Protein AF-A0A0C2CGN8-F1 (afdb_monomer_lite)

Structure (mmCIF, N/CA/C/O backbone):
data_AF-A0A0C2CGN8-F1
#
_entry.id   AF-A0A0C2CGN8-F1
#
loop_
_atom_site.group_PDB
_atom_site.id
_atom_site.type_symbol
_atom_site.label_atom_id
_atom_site.label_alt_id
_atom_site.label_comp_id
_atom_site.label_asym_id
_atom_site.label_entity_id
_atom_site.label_seq_id
_atom_site.pdbx_PDB_ins_code
_atom_site.Cartn_x
_atom_site.Cartn_y
_atom_site.Cartn_z
_atom_site.occupancy
_atom_site.B_iso_or_equiv
_atom_site.auth_seq_id
_atom_site.auth_comp_id
_atom_site.auth_asym_id
_atom_site.auth_atom_id
_atom_site.pdbx_PDB_model_num
ATOM 1 N N . ASN A 1 1 ? 2.116 -9.273 -21.232 1.00 53.91 1 ASN A N 1
ATOM 2 C CA . ASN A 1 1 ? 1.173 -9.248 -20.092 1.00 53.91 1 ASN A CA 1
ATOM 3 C C . ASN A 1 1 ? 0.919 -7.821 -19.636 1.00 53.91 1 ASN A C 1
ATOM 5 O O . ASN A 1 1 ? 1.868 -7.133 -19.293 1.00 53.91 1 ASN A O 1
ATOM 9 N N . MET A 1 2 ? -0.340 -7.376 -19.630 1.00 75.19 2 MET A N 1
ATOM 10 C CA . MET A 1 2 ? -0.744 -6.013 -19.242 1.00 75.19 2 MET A CA 1
ATOM 11 C C . MET A 1 2 ? -0.993 -5.900 -17.722 1.00 75.19 2 MET A C 1
ATOM 13 O O . MET A 1 2 ? -2.030 -5.415 -17.286 1.00 75.19 2 MET A O 1
ATOM 17 N N . ILE A 1 3 ? -0.060 -6.387 -16.896 1.00 84.25 3 ILE A N 1
ATOM 18 C CA . ILE A 1 3 ? -0.255 -6.517 -15.434 1.00 84.25 3 ILE A CA 1
ATOM 19 C C . ILE A 1 3 ? -0.356 -5.149 -14.740 1.00 84.25 3 ILE A C 1
ATOM 21 O O . ILE A 1 3 ? -1.048 -5.031 -13.734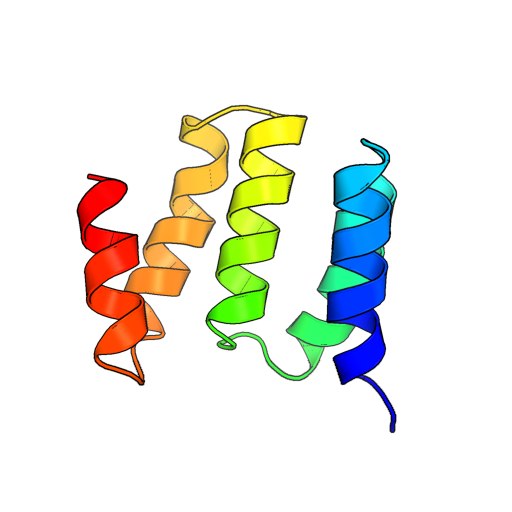 1.00 84.25 3 ILE A O 1
ATOM 25 N N . ALA A 1 4 ? 0.245 -4.097 -15.308 1.00 85.19 4 ALA A N 1
ATOM 26 C CA . ALA A 1 4 ? 0.135 -2.727 -14.800 1.00 85.19 4 ALA A CA 1
ATOM 27 C C . ALA A 1 4 ? -1.310 -2.185 -14.786 1.00 85.19 4 ALA A C 1
ATOM 29 O O . ALA A 1 4 ? -1.627 -1.339 -13.954 1.00 85.19 4 ALA A O 1
ATOM 30 N N . LEU A 1 5 ? -2.205 -2.701 -15.642 1.00 88.56 5 LEU A N 1
ATOM 31 C CA . LEU A 1 5 ? -3.622 -2.311 -15.636 1.00 88.56 5 LEU A CA 1
ATOM 32 C C . LEU A 1 5 ? -4.308 -2.646 -14.308 1.00 88.56 5 LEU A C 1
ATOM 34 O O . LEU A 1 5 ? -5.205 -1.917 -13.894 1.00 88.56 5 LEU A O 1
ATOM 38 N N . ASN A 1 6 ? -3.840 -3.677 -13.599 1.00 88.88 6 ASN A N 1
ATOM 39 C CA . ASN A 1 6 ? -4.369 -4.035 -12.286 1.00 88.88 6 ASN A CA 1
ATOM 40 C C . ASN A 1 6 ? -4.162 -2.911 -11.257 1.00 88.88 6 ASN A C 1
ATOM 42 O O . ASN A 1 6 ? -5.011 -2.721 -10.396 1.00 88.88 6 ASN A O 1
ATOM 46 N N . VAL A 1 7 ? -3.089 -2.115 -11.359 1.00 92.44 7 VAL A N 1
ATOM 47 C CA . VAL A 1 7 ? -2.885 -0.957 -10.468 1.00 92.44 7 VAL A CA 1
ATOM 48 C C . VAL A 1 7 ? -3.963 0.099 -10.715 1.00 92.44 7 VAL A C 1
ATOM 50 O O . VAL A 1 7 ? -4.570 0.593 -9.769 1.00 92.44 7 VAL A O 1
ATOM 53 N N . TYR A 1 8 ? -4.254 0.402 -11.982 1.00 93.06 8 TYR A N 1
ATOM 54 C CA . TYR A 1 8 ? -5.294 1.367 -12.347 1.00 93.06 8 TYR A CA 1
ATOM 55 C C . TYR A 1 8 ? -6.699 0.869 -11.992 1.00 93.06 8 TYR A C 1
ATOM 57 O O . TYR A 1 8 ? -7.487 1.621 -11.427 1.00 93.06 8 TYR A O 1
ATOM 65 N N . MET A 1 9 ? -7.001 -0.406 -12.245 1.00 94.25 9 MET A N 1
ATOM 66 C CA . MET A 1 9 ? -8.265 -1.016 -11.826 1.00 94.25 9 MET A CA 1
ATOM 67 C C . MET A 1 9 ? -8.430 -0.984 -10.304 1.00 94.25 9 MET A C 1
ATOM 69 O O . MET A 1 9 ? -9.494 -0.611 -9.817 1.00 94.25 9 MET A O 1
ATOM 73 N N . ALA A 1 10 ? -7.377 -1.300 -9.545 1.00 96.69 10 ALA A N 1
ATOM 74 C CA . ALA A 1 10 ? -7.395 -1.198 -8.089 1.00 96.69 10 ALA A CA 1
ATOM 75 C C . ALA A 1 10 ? -7.631 0.245 -7.614 1.00 96.69 10 ALA A C 1
ATOM 77 O O . ALA A 1 10 ? -8.398 0.451 -6.678 1.00 96.69 10 ALA A O 1
ATOM 78 N N . MET A 1 11 ? -7.051 1.255 -8.279 1.00 95.56 11 MET A N 1
ATOM 79 C CA . MET A 1 11 ? -7.357 2.664 -7.991 1.00 95.56 11 MET A CA 1
ATOM 80 C C . MET A 1 11 ? -8.829 2.996 -8.248 1.00 95.56 11 MET A C 1
ATOM 82 O O . MET A 1 11 ? -9.442 3.690 -7.439 1.00 95.56 11 MET A O 1
ATOM 86 N N . CYS A 1 12 ? -9.417 2.498 -9.338 1.00 97.25 12 CYS A N 1
ATOM 87 C CA . CYS A 1 12 ? -10.839 2.688 -9.619 1.00 97.25 12 CYS A CA 1
ATOM 88 C C . CYS A 1 12 ? -11.713 2.058 -8.528 1.00 97.25 12 CYS A C 1
ATOM 90 O O . CYS A 1 12 ? -12.575 2.742 -7.982 1.00 97.25 12 CYS A O 1
ATOM 92 N N . TYR A 1 13 ? -11.450 0.804 -8.152 1.00 98.19 13 TYR A N 1
ATOM 93 C CA . TYR A 1 13 ? -12.188 0.131 -7.079 1.00 98.19 13 TYR A CA 1
ATOM 94 C C . TYR A 1 13 ? -12.027 0.837 -5.732 1.00 98.19 13 TYR A C 1
ATOM 96 O O . TYR A 1 13 ? -13.015 1.051 -5.036 1.00 98.19 13 TYR A O 1
ATOM 104 N N . TYR A 1 14 ? -10.817 1.299 -5.407 1.00 97.44 14 TYR A N 1
ATOM 105 C CA . TYR A 1 14 ? -10.564 2.106 -4.215 1.00 97.44 14 TYR A CA 1
ATOM 106 C C . TYR A 1 14 ? -11.389 3.400 -4.210 1.00 97.44 14 TYR A C 1
ATOM 108 O O . TYR A 1 14 ? -11.961 3.768 -3.190 1.00 97.44 14 TYR A O 1
ATOM 116 N N . LYS A 1 15 ? -11.487 4.091 -5.354 1.00 96.44 15 LYS A N 1
ATOM 117 C CA . LYS A 1 15 ? -12.280 5.325 -5.494 1.00 96.44 15 LYS A CA 1
ATOM 118 C C . LYS A 1 15 ? -13.789 5.095 -5.391 1.00 96.44 15 LYS A C 1
ATOM 120 O O . LYS A 1 15 ? -14.501 6.054 -5.117 1.00 96.44 15 LYS A O 1
ATOM 125 N N . MET A 1 16 ? -14.253 3.871 -5.629 1.00 97.88 16 MET A N 1
ATOM 126 C CA . MET A 1 16 ? -15.647 3.445 -5.462 1.00 97.88 16 MET A CA 1
ATOM 127 C C . MET A 1 16 ? -15.918 2.846 -4.070 1.00 97.88 16 MET A C 1
ATOM 129 O O . MET A 1 16 ? -16.982 2.275 -3.861 1.00 97.88 16 MET A O 1
ATOM 133 N N . ASP A 1 17 ? -14.951 2.933 -3.149 1.00 96.62 17 ASP A N 1
ATOM 134 C CA . ASP A 1 17 ? -14.987 2.336 -1.809 1.00 96.62 17 ASP A CA 1
ATOM 135 C C . ASP A 1 17 ? -15.127 0.792 -1.797 1.00 96.62 17 ASP A C 1
ATOM 137 O O . ASP A 1 17 ? -15.456 0.186 -0.778 1.00 96.62 17 ASP A O 1
ATOM 141 N N . TYR A 1 18 ? -14.807 0.119 -2.910 1.00 97.81 18 TYR A N 1
ATOM 142 C CA . TYR A 1 18 ? -14.743 -1.345 -3.008 1.00 97.81 18 TYR A CA 1
ATOM 143 C C . TYR A 1 18 ? -13.354 -1.858 -2.611 1.00 97.81 18 TYR A C 1
ATOM 145 O O . TYR A 1 18 ? -12.578 -2.330 -3.446 1.00 97.81 18 TYR A O 1
ATOM 153 N N . PHE A 1 19 ? -13.018 -1.729 -1.326 1.00 96.81 19 PHE A N 1
ATOM 154 C CA . PHE A 1 19 ? -11.661 -1.968 -0.825 1.00 96.81 19 PHE A CA 1
ATOM 155 C C . PHE A 1 19 ? -11.195 -3.424 -0.932 1.00 96.81 19 PHE A C 1
ATOM 157 O O . PHE A 1 19 ? -10.055 -3.647 -1.338 1.00 96.81 19 PHE A O 1
ATOM 164 N N . ASP A 1 20 ? -12.066 -4.398 -0.660 1.00 96.50 20 ASP A N 1
ATOM 165 C CA . ASP A 1 20 ? -11.725 -5.824 -0.778 1.00 96.50 20 ASP A CA 1
ATOM 166 C C . ASP A 1 20 ? -11.360 -6.180 -2.228 1.00 96.50 20 ASP A C 1
ATOM 168 O O . ASP A 1 20 ? -10.298 -6.740 -2.502 1.00 96.50 20 ASP A O 1
ATOM 172 N N . VAL A 1 21 ? -12.180 -5.730 -3.186 1.00 97.44 21 VAL A N 1
ATOM 173 C CA . VAL A 1 21 ? -11.932 -5.921 -4.626 1.00 97.44 21 VAL A CA 1
ATOM 174 C C . VAL A 1 21 ? -10.659 -5.193 -5.062 1.00 97.44 21 VAL A C 1
ATOM 176 O O . VAL A 1 21 ? -9.841 -5.744 -5.800 1.00 97.44 21 VAL A O 1
ATOM 179 N N . ALA A 1 22 ? -10.446 -3.961 -4.586 1.00 97.62 22 ALA A N 1
ATOM 180 C CA . ALA A 1 22 ? -9.222 -3.217 -4.863 1.00 97.62 22 ALA A CA 1
ATOM 181 C C . ALA A 1 22 ? -7.978 -3.974 -4.370 1.00 97.62 22 ALA A C 1
ATOM 183 O O . ALA A 1 22 ? -6.970 -4.017 -5.080 1.00 97.62 22 ALA A O 1
ATOM 184 N N . GLN A 1 23 ? -8.049 -4.595 -3.188 1.00 96.44 23 GLN A N 1
ATOM 185 C CA . GLN A 1 23 ? -6.955 -5.375 -2.615 1.00 96.44 23 GLN A CA 1
ATOM 186 C C . GLN A 1 23 ? -6.664 -6.638 -3.431 1.00 96.44 23 GLN A C 1
ATOM 188 O O . GLN A 1 23 ? -5.501 -6.895 -3.750 1.00 96.44 23 GLN A O 1
ATOM 193 N N . GLU A 1 24 ? -7.692 -7.396 -3.815 1.00 97.06 24 GLU A N 1
ATOM 194 C CA . GLU A 1 24 ? -7.546 -8.607 -4.630 1.00 97.06 24 GLU A CA 1
ATOM 195 C C . GLU A 1 24 ? -6.912 -8.305 -5.991 1.00 97.06 24 GLU A C 1
ATOM 197 O O . GLU A 1 24 ? -5.952 -8.964 -6.403 1.00 97.06 24 GLU A O 1
ATOM 202 N N . VAL A 1 25 ? -7.396 -7.262 -6.669 1.00 96.56 25 VAL A N 1
ATOM 203 C CA . VAL A 1 25 ? -6.865 -6.838 -7.969 1.00 96.56 25 VAL A CA 1
ATOM 204 C C . VAL A 1 25 ? -5.416 -6.364 -7.831 1.00 96.56 25 VAL A C 1
ATOM 206 O O . VAL A 1 25 ? -4.553 -6.762 -8.620 1.00 96.56 25 VAL A O 1
ATOM 209 N N . LEU A 1 26 ? -5.104 -5.568 -6.805 1.00 96.75 26 LEU A N 1
ATOM 210 C CA . LEU A 1 26 ? -3.745 -5.085 -6.561 1.00 96.75 26 LEU A CA 1
ATOM 211 C C . LEU A 1 26 ? -2.770 -6.223 -6.222 1.00 96.75 26 LEU A C 1
ATOM 213 O O . LEU A 1 26 ? -1.618 -6.200 -6.664 1.00 96.75 26 LEU A O 1
ATOM 217 N N . ALA A 1 27 ? -3.222 -7.251 -5.498 1.00 95.75 27 ALA A N 1
ATOM 218 C CA . ALA A 1 27 ? -2.414 -8.421 -5.166 1.00 95.75 27 ALA A CA 1
ATOM 219 C C . ALA A 1 27 ? -1.935 -9.172 -6.421 1.00 95.75 27 ALA A C 1
ATOM 221 O O . ALA A 1 27 ? -0.823 -9.703 -6.439 1.00 95.75 27 ALA A O 1
ATOM 222 N N . VAL A 1 28 ? -2.711 -9.166 -7.514 1.00 94.81 28 VAL A N 1
ATOM 223 C CA . VAL A 1 28 ? -2.277 -9.742 -8.799 1.00 94.81 28 VAL A CA 1
ATOM 224 C C . VAL A 1 28 ? -1.020 -9.045 -9.324 1.00 94.81 28 VAL A C 1
ATOM 226 O O . VAL A 1 28 ? -0.111 -9.726 -9.797 1.00 94.81 28 VAL A O 1
ATOM 229 N N . TYR A 1 29 ? -0.943 -7.716 -9.213 1.00 93.62 29 TYR A N 1
ATOM 230 C CA . TYR A 1 29 ? 0.237 -6.945 -9.613 1.00 93.62 29 TYR A CA 1
ATOM 231 C C . TYR A 1 29 ? 1.418 -7.169 -8.661 1.00 93.62 29 TYR A C 1
ATOM 233 O O . TYR A 1 29 ? 2.525 -7.471 -9.112 1.00 93.62 29 TYR A O 1
ATOM 241 N N . LEU A 1 30 ? 1.177 -7.097 -7.348 1.00 92.31 30 LEU A N 1
ATOM 242 C CA . LEU A 1 30 ? 2.222 -7.236 -6.325 1.00 92.31 30 LEU A CA 1
ATOM 243 C C . LEU A 1 30 ? 2.887 -8.620 -6.317 1.00 92.31 30 LEU A C 1
ATOM 245 O O . LEU A 1 30 ? 4.042 -8.726 -5.925 1.00 92.31 30 LEU A O 1
ATOM 249 N N . ARG A 1 31 ? 2.226 -9.677 -6.812 1.00 93.38 31 ARG A N 1
ATOM 250 C CA . ARG A 1 31 ? 2.879 -10.986 -7.021 1.00 93.38 31 ARG A CA 1
ATOM 251 C C . ARG A 1 31 ? 4.053 -10.929 -8.002 1.00 93.38 31 ARG A C 1
ATOM 253 O O . ARG A 1 31 ? 4.968 -11.732 -7.881 1.00 93.38 31 ARG A O 1
ATOM 260 N N . SER A 1 32 ? 4.002 -10.031 -8.989 1.00 88.81 32 SER A N 1
ATOM 261 C CA . SER A 1 32 ? 5.068 -9.865 -9.991 1.00 88.81 32 SER A CA 1
ATOM 262 C C . SER A 1 32 ? 6.050 -8.752 -9.621 1.00 88.81 32 SER A C 1
ATOM 264 O O . SER A 1 32 ? 7.224 -8.850 -9.956 1.00 88.81 32 SER A O 1
ATOM 266 N N . PHE A 1 33 ? 5.569 -7.708 -8.940 1.00 89.25 33 PHE A N 1
ATOM 267 C CA . PHE A 1 33 ? 6.346 -6.521 -8.569 1.00 89.25 33 PHE A CA 1
ATOM 268 C C . PHE A 1 33 ? 6.109 -6.164 -7.091 1.00 89.25 33 PHE A C 1
ATOM 270 O O . PHE A 1 33 ? 5.408 -5.189 -6.799 1.00 89.25 33 PHE A O 1
ATOM 277 N N . PRO A 1 34 ? 6.620 -6.977 -6.148 1.00 89.62 34 PRO A N 1
ATOM 278 C CA . PRO A 1 34 ? 6.314 -6.846 -4.719 1.00 89.62 34 PRO A CA 1
ATOM 279 C C . PRO A 1 34 ? 6.891 -5.577 -4.077 1.00 89.62 34 PRO A C 1
ATOM 281 O O . PRO A 1 34 ? 6.419 -5.152 -3.027 1.00 89.62 34 PRO A O 1
ATOM 284 N N . ASP A 1 35 ? 7.893 -4.974 -4.708 1.00 85.44 35 ASP A N 1
ATOM 285 C CA . ASP A 1 35 ? 8.642 -3.797 -4.268 1.00 85.44 35 ASP A CA 1
ATOM 286 C C . ASP A 1 35 ? 8.224 -2.507 -4.991 1.00 85.44 35 ASP A C 1
ATOM 288 O O . ASP A 1 35 ? 8.806 -1.454 -4.755 1.00 85.44 35 ASP A O 1
ATOM 292 N N . SER A 1 36 ? 7.203 -2.551 -5.853 1.00 87.00 36 SER A N 1
ATOM 293 C CA . SER A 1 36 ? 6.724 -1.370 -6.575 1.00 87.00 36 SER A CA 1
ATOM 294 C C . SER A 1 36 ? 6.206 -0.298 -5.602 1.00 87.00 36 SER A C 1
ATOM 296 O O . SER A 1 36 ? 5.169 -0.512 -4.958 1.00 87.00 36 SER A O 1
ATOM 298 N N . PRO A 1 37 ? 6.848 0.887 -5.520 1.00 85.38 37 PRO A N 1
ATOM 299 C CA . PRO A 1 37 ? 6.476 1.894 -4.526 1.00 85.38 37 PRO A CA 1
ATOM 300 C C . PRO A 1 37 ? 5.042 2.402 -4.704 1.00 85.38 37 PRO A C 1
ATOM 302 O O . PRO A 1 37 ? 4.305 2.583 -3.736 1.00 85.38 37 PRO A O 1
ATOM 305 N N . ALA A 1 38 ? 4.601 2.573 -5.953 1.00 86.38 38 ALA A N 1
ATOM 306 C CA . ALA A 1 38 ? 3.239 3.008 -6.251 1.00 86.38 38 ALA A CA 1
ATOM 307 C C . ALA A 1 38 ? 2.188 1.985 -5.781 1.00 86.38 38 ALA A C 1
ATOM 309 O O . ALA A 1 38 ? 1.151 2.368 -5.236 1.00 86.38 38 ALA A O 1
ATOM 310 N N . ALA A 1 39 ? 2.460 0.687 -5.955 1.00 91.25 39 ALA A N 1
ATOM 311 C CA . ALA A 1 39 ? 1.544 -0.372 -5.547 1.00 91.25 39 ALA A CA 1
ATOM 312 C C . ALA A 1 39 ? 1.536 -0.580 -4.026 1.00 91.25 39 ALA A C 1
ATOM 314 O O . ALA A 1 39 ? 0.468 -0.760 -3.448 1.00 91.25 39 ALA A O 1
ATOM 315 N N . LEU A 1 40 ? 2.692 -0.497 -3.362 1.00 91.56 40 LEU A N 1
ATOM 316 C CA . LEU A 1 40 ? 2.775 -0.555 -1.900 1.00 91.56 40 LEU A CA 1
ATOM 317 C C . LEU A 1 40 ? 2.058 0.629 -1.240 1.00 91.56 40 LEU A C 1
ATOM 319 O O . LEU A 1 40 ? 1.322 0.431 -0.275 1.00 91.56 40 LEU A O 1
ATOM 323 N N . ASN A 1 41 ? 2.185 1.835 -1.803 1.00 91.62 41 ASN A N 1
ATOM 324 C CA . ASN A 1 41 ? 1.445 2.999 -1.321 1.00 91.62 41 ASN A CA 1
ATOM 325 C C . ASN A 1 41 ? -0.073 2.818 -1.486 1.00 91.62 41 ASN A C 1
ATOM 327 O O . ASN A 1 41 ? -0.831 3.055 -0.550 1.00 91.62 41 ASN A O 1
ATOM 331 N N . LEU A 1 42 ? -0.529 2.325 -2.644 1.00 94.19 42 LEU A N 1
ATOM 332 C CA . LEU A 1 42 ? -1.949 2.028 -2.851 1.00 94.19 42 LEU A CA 1
ATOM 333 C C . LEU A 1 42 ? -2.453 0.945 -1.883 1.00 94.19 42 LEU A C 1
ATOM 335 O O . LEU A 1 42 ? -3.555 1.072 -1.352 1.00 94.19 42 LEU A O 1
ATOM 339 N N . LYS A 1 43 ? -1.641 -0.082 -1.599 1.00 95.25 43 LYS A N 1
ATOM 340 C CA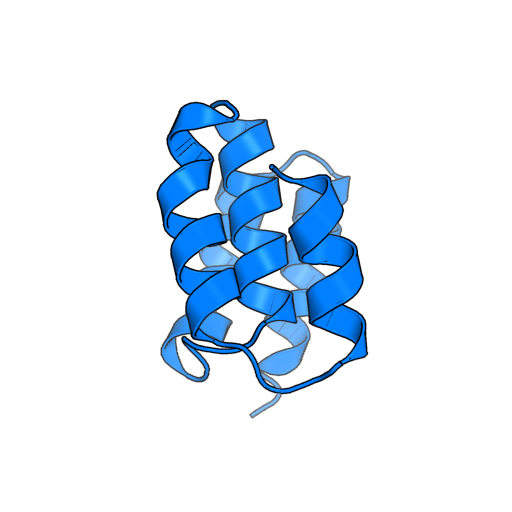 . LYS A 1 43 ? -1.961 -1.111 -0.603 1.00 95.25 43 LYS A CA 1
ATOM 341 C C . LYS A 1 43 ? -2.118 -0.497 0.790 1.00 95.25 43 LYS A C 1
ATOM 343 O O . LYS A 1 43 ? -3.106 -0.789 1.453 1.00 95.25 43 LYS A O 1
ATOM 348 N N . ALA A 1 44 ? -1.213 0.396 1.195 1.00 93.56 44 ALA A N 1
ATOM 349 C CA . ALA A 1 44 ? -1.322 1.125 2.458 1.00 93.56 44 ALA A CA 1
ATOM 350 C C . ALA A 1 44 ? -2.626 1.941 2.532 1.00 93.56 44 ALA A C 1
ATOM 352 O O . ALA A 1 44 ? -3.329 1.881 3.540 1.00 93.56 44 ALA A O 1
ATOM 353 N N . CYS A 1 45 ? -2.999 2.644 1.454 1.00 94.31 45 CYS A N 1
ATOM 354 C CA . CYS A 1 45 ? -4.263 3.385 1.386 1.00 94.31 45 CYS A CA 1
ATOM 355 C C . CYS A 1 45 ? -5.486 2.468 1.536 1.00 94.31 45 CYS A C 1
ATOM 357 O O . CYS A 1 45 ? -6.395 2.781 2.305 1.00 94.31 45 CYS A O 1
ATOM 359 N N . ILE A 1 46 ? -5.509 1.335 0.828 1.00 95.94 46 ILE A N 1
ATOM 360 C CA . ILE A 1 46 ? -6.595 0.350 0.919 1.00 95.94 46 ILE A CA 1
ATOM 361 C C . ILE A 1 46 ? -6.704 -0.187 2.354 1.00 95.94 46 ILE A C 1
ATOM 363 O O . ILE A 1 46 ? -7.788 -0.158 2.937 1.00 95.94 46 ILE A O 1
ATOM 367 N N . THR A 1 47 ? -5.590 -0.606 2.961 1.00 95.06 47 THR A N 1
ATOM 368 C CA . THR A 1 47 ? -5.553 -1.120 4.340 1.00 95.06 47 THR A CA 1
ATOM 369 C C . THR A 1 47 ? -6.002 -0.065 5.355 1.00 95.06 47 THR A C 1
ATOM 371 O O . THR A 1 47 ? -6.780 -0.370 6.258 1.00 95.06 47 THR A O 1
ATOM 374 N N . PHE A 1 48 ? -5.578 1.191 5.183 1.00 94.00 48 PHE A N 1
ATOM 375 C CA .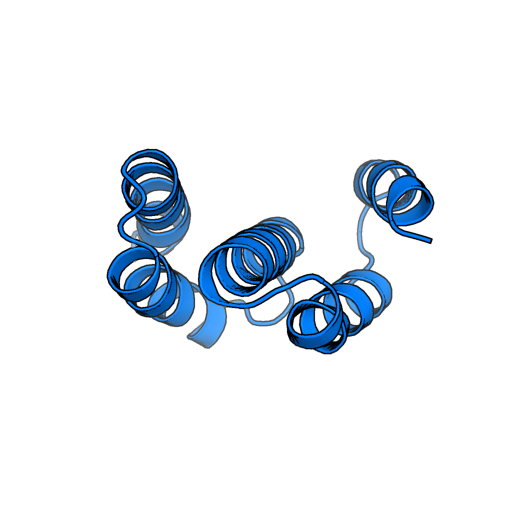 PHE A 1 48 ? -5.991 2.310 6.032 1.00 94.00 48 PHE A CA 1
ATOM 376 C C . PHE A 1 48 ? -7.507 2.517 6.014 1.00 94.00 48 PHE A C 1
ATOM 378 O O . PHE A 1 48 ? -8.118 2.687 7.067 1.00 94.00 48 PHE A O 1
ATOM 385 N N . LYS A 1 49 ? -8.111 2.497 4.821 1.00 94.31 49 LYS A N 1
ATOM 386 C CA . LYS A 1 49 ? -9.551 2.711 4.641 1.00 94.31 49 LYS A CA 1
ATOM 387 C C . LYS A 1 49 ? -10.398 1.528 5.098 1.00 94.31 49 LYS A C 1
ATOM 389 O O . LYS A 1 49 ? -11.498 1.751 5.590 1.00 94.31 49 LYS A O 1
ATOM 394 N N . THR A 1 50 ? -9.888 0.308 4.947 1.00 93.69 50 THR A N 1
ATOM 395 C CA . THR A 1 50 ? -10.582 -0.923 5.362 1.00 93.69 50 THR A CA 1
ATOM 396 C C . THR A 1 50 ? -10.559 -1.093 6.879 1.00 93.69 50 THR A C 1
ATOM 398 O O . THR A 1 50 ? -11.546 -1.517 7.474 1.00 93.69 50 THR A O 1
ATOM 401 N N . TYR A 1 51 ? -9.433 -0.750 7.510 1.00 91.62 51 TYR A N 1
ATOM 402 C CA . TYR A 1 51 ? -9.222 -0.952 8.939 1.00 91.62 51 TYR A CA 1
ATOM 403 C C . TYR A 1 51 ? -8.918 0.371 9.651 1.00 91.62 51 TYR A C 1
ATOM 405 O O . TYR A 1 51 ? -9.820 0.992 10.208 1.00 91.62 51 TYR A O 1
ATOM 413 N N . ASN A 1 52 ? -7.644 0.775 9.701 1.00 89.31 52 ASN A N 1
ATOM 414 C CA . ASN A 1 52 ? -7.162 2.011 10.321 1.00 89.31 52 ASN A CA 1
ATOM 415 C C . ASN A 1 52 ? -5.659 2.217 10.039 1.00 89.31 52 ASN A C 1
ATOM 417 O O . ASN A 1 52 ? -4.994 1.372 9.438 1.00 89.31 52 ASN A O 1
ATOM 421 N N . GLY A 1 53 ? -5.098 3.319 10.551 1.00 84.38 53 GLY A N 1
ATOM 422 C CA . GLY A 1 53 ? -3.669 3.644 10.434 1.00 84.38 53 GLY A CA 1
ATOM 423 C C . GLY A 1 53 ? -2.713 2.633 11.053 1.00 84.38 53 GLY A C 1
ATOM 424 O O . GLY A 1 53 ? -1.651 2.396 10.490 1.00 84.38 53 GLY A O 1
ATOM 425 N N . LYS A 1 54 ? -3.085 1.972 12.154 1.00 90.25 54 LYS A N 1
ATOM 426 C CA . LYS A 1 54 ? -2.213 0.976 12.792 1.00 90.25 54 LYS A CA 1
ATOM 427 C C . LYS A 1 54 ? -2.046 -0.265 11.915 1.00 90.25 54 LYS A C 1
ATOM 429 O O . LYS 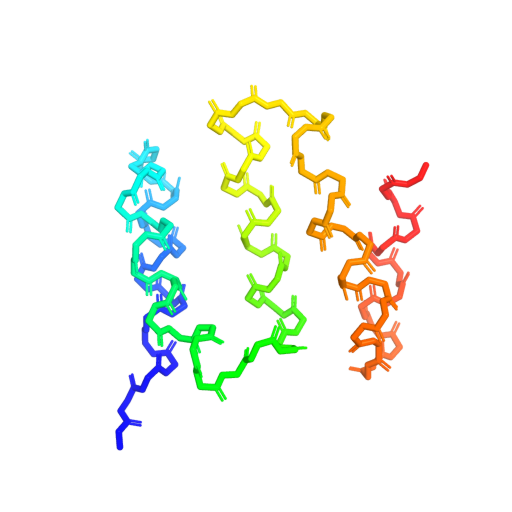A 1 54 ? -0.955 -0.821 11.853 1.00 90.25 54 LYS A O 1
ATOM 434 N N . ALA A 1 55 ? -3.111 -0.679 11.231 1.00 89.19 55 ALA A N 1
ATOM 435 C CA . ALA A 1 55 ? -3.085 -1.826 10.331 1.00 89.19 55 ALA A CA 1
ATOM 436 C C . ALA A 1 55 ? -2.247 -1.579 9.066 1.00 89.19 55 ALA A C 1
ATOM 438 O O . ALA A 1 55 ? -1.745 -2.540 8.502 1.00 89.19 55 ALA A O 1
ATOM 439 N N . ALA A 1 56 ? -2.083 -0.319 8.645 1.00 90.69 56 ALA A N 1
ATOM 440 C CA . ALA A 1 56 ? -1.335 0.056 7.442 1.00 90.69 56 ALA A CA 1
ATOM 441 C C . ALA A 1 56 ? 0.176 0.265 7.675 1.00 90.69 56 ALA A C 1
ATOM 443 O O . ALA A 1 56 ? 0.924 0.464 6.717 1.00 90.69 56 ALA A O 1
ATOM 444 N N . LEU A 1 57 ? 0.642 0.241 8.931 1.00 88.44 57 LEU A N 1
ATOM 445 C CA . LEU A 1 57 ? 2.059 0.431 9.269 1.00 88.44 57 LEU A CA 1
ATOM 446 C C . LEU A 1 57 ? 3.003 -0.548 8.548 1.00 88.44 57 LEU A C 1
ATOM 448 O O . LEU A 1 57 ? 4.019 -0.083 8.029 1.00 88.44 57 LEU A O 1
ATOM 452 N N . PRO A 1 58 ? 2.696 -1.857 8.436 1.00 89.69 58 PRO A N 1
ATOM 453 C CA . PRO A 1 58 ? 3.575 -2.794 7.739 1.00 89.69 58 PRO A CA 1
ATOM 454 C C . PRO A 1 58 ? 3.797 -2.423 6.266 1.00 89.69 58 PRO A C 1
ATOM 456 O O . PRO A 1 58 ? 4.906 -2.554 5.748 1.00 89.69 58 PRO A O 1
ATOM 459 N N . GLU A 1 59 ? 2.763 -1.931 5.580 1.00 86.25 59 GLU A N 1
ATOM 460 C CA . GLU A 1 59 ? 2.873 -1.450 4.202 1.00 86.25 59 GLU A CA 1
ATOM 461 C C . GLU A 1 59 ? 3.742 -0.195 4.095 1.00 86.25 59 GLU A C 1
ATOM 463 O O . GLU A 1 59 ? 4.531 -0.078 3.157 1.00 86.25 59 GLU A O 1
ATOM 468 N N . VAL A 1 60 ? 3.633 0.726 5.056 1.00 83.75 60 VAL A N 1
ATOM 469 C CA . VAL A 1 60 ? 4.460 1.941 5.102 1.00 83.75 60 VAL A CA 1
ATOM 470 C C . VAL A 1 60 ? 5.930 1.590 5.340 1.00 83.75 60 VAL A C 1
ATOM 472 O O . VAL A 1 60 ? 6.803 2.123 4.658 1.00 83.75 60 VAL A O 1
ATOM 475 N N . GLU A 1 61 ? 6.224 0.649 6.237 1.00 85.31 61 GLU A N 1
ATOM 476 C CA . GLU A 1 61 ? 7.589 0.156 6.460 1.00 85.31 61 GLU A CA 1
ATOM 477 C C . GLU A 1 61 ? 8.171 -0.520 5.212 1.00 85.31 61 GLU A C 1
ATOM 479 O O . GLU A 1 61 ? 9.344 -0.328 4.880 1.00 85.31 61 GLU A O 1
ATOM 484 N N . ALA A 1 62 ? 7.362 -1.309 4.499 1.00 83.44 62 ALA A N 1
ATOM 485 C CA . ALA A 1 62 ? 7.770 -1.918 3.237 1.00 83.44 62 ALA A CA 1
ATOM 486 C C . ALA A 1 62 ? 8.074 -0.849 2.175 1.00 83.44 62 ALA A C 1
ATOM 488 O O . ALA A 1 62 ? 9.083 -0.944 1.478 1.00 83.44 62 ALA A O 1
ATOM 489 N N . LEU A 1 63 ? 7.253 0.202 2.101 1.00 78.69 63 LEU A N 1
ATOM 490 C CA . LEU A 1 63 ? 7.441 1.325 1.184 1.00 78.69 63 LEU A CA 1
ATOM 491 C C . LEU A 1 63 ? 8.715 2.127 1.492 1.00 78.69 63 LEU A C 1
ATOM 493 O O . LEU A 1 63 ? 9.434 2.508 0.571 1.00 78.69 63 LEU A O 1
ATOM 497 N N . GLN A 1 64 ? 9.033 2.342 2.772 1.00 77.19 64 GLN A N 1
ATOM 498 C CA . GLN A 1 64 ? 10.283 2.987 3.189 1.00 77.19 64 GLN A CA 1
ATOM 499 C C . GLN A 1 64 ? 11.514 2.190 2.738 1.00 77.19 64 GLN A C 1
ATOM 501 O O . GLN A 1 64 ? 12.493 2.779 2.279 1.00 77.19 64 GLN A O 1
ATOM 506 N N . LYS A 1 65 ? 11.454 0.856 2.823 1.00 76.75 65 LYS A N 1
ATOM 507 C CA . LYS A 1 65 ? 12.542 -0.052 2.419 1.00 76.75 65 LYS A CA 1
ATOM 508 C C . LYS A 1 65 ? 12.679 -0.195 0.903 1.00 76.75 65 LYS A C 1
ATOM 510 O O . LYS A 1 65 ? 13.787 -0.387 0.419 1.00 76.75 65 LYS A O 1
ATOM 515 N N . ALA A 1 66 ? 11.582 -0.078 0.160 1.00 70.50 66 ALA A N 1
ATOM 516 C CA . ALA A 1 66 ? 11.546 -0.192 -1.298 1.00 70.50 66 ALA A CA 1
ATOM 517 C C . ALA A 1 66 ? 12.122 1.035 -2.043 1.00 70.50 66 ALA A C 1
ATOM 519 O O . ALA A 1 66 ? 11.929 1.179 -3.249 1.00 70.50 66 ALA A O 1
ATOM 520 N N . THR A 1 67 ? 12.795 1.957 -1.349 1.00 61.59 67 THR A N 1
ATOM 521 C CA . THR A 1 67 ? 13.199 3.258 -1.889 1.00 61.59 67 THR A CA 1
ATOM 522 C C . THR A 1 67 ? 14.149 3.151 -3.091 1.00 61.59 67 THR A C 1
ATOM 524 O O . THR A 1 67 ? 15.363 3.026 -2.962 1.00 61.59 67 THR A O 1
ATOM 527 N N . LEU A 1 68 ? 13.576 3.340 -4.280 1.00 59.84 68 LEU A N 1
ATOM 528 C CA . LEU A 1 68 ? 14.211 3.859 -5.490 1.00 59.84 68 LEU A CA 1
ATOM 529 C C . LEU A 1 68 ? 13.318 5.011 -5.976 1.00 59.84 68 LEU A C 1
ATOM 531 O O . LEU A 1 68 ? 12.274 4.747 -6.556 1.00 59.84 68 LEU A O 1
ATOM 535 N N . TYR A 1 69 ? 13.680 6.256 -5.633 1.00 52.50 69 TYR A N 1
ATOM 536 C CA . TYR A 1 69 ? 13.378 7.555 -6.281 1.00 52.50 69 TYR A CA 1
ATOM 537 C C . TYR A 1 69 ? 13.274 8.694 -5.238 1.00 52.50 69 TYR A C 1
ATOM 539 O O . TYR A 1 69 ? 12.519 8.570 -4.271 1.00 52.50 69 TYR A O 1
ATOM 547 N N . PRO A 1 70 ? 13.934 9.851 -5.456 1.00 57.22 70 PRO A N 1
ATOM 548 C CA . PRO A 1 70 ? 13.851 11.015 -4.563 1.00 57.22 70 PRO A CA 1
ATOM 549 C C . PRO A 1 70 ? 12.421 11.534 -4.336 1.00 57.22 70 PRO A C 1
ATOM 551 O O . PRO A 1 70 ? 12.094 11.978 -3.242 1.00 57.22 70 PRO A O 1
ATOM 554 N N . ALA A 1 71 ? 11.550 11.426 -5.345 1.00 56.12 71 ALA A N 1
ATOM 555 C CA . ALA A 1 71 ? 10.175 11.928 -5.287 1.00 56.12 71 ALA A CA 1
ATOM 556 C C . ALA A 1 71 ? 9.268 11.151 -4.310 1.00 56.12 71 ALA A C 1
ATOM 558 O O . ALA A 1 71 ? 8.337 11.718 -3.744 1.00 56.12 71 ALA A O 1
ATOM 559 N N . ALA A 1 72 ? 9.536 9.860 -4.078 1.00 56.00 72 ALA A N 1
ATOM 560 C CA . ALA A 1 72 ? 8.768 9.056 -3.122 1.00 56.00 72 ALA A CA 1
ATOM 561 C C . ALA A 1 72 ? 9.184 9.326 -1.663 1.00 56.00 72 ALA A C 1
ATOM 563 O O . ALA A 1 72 ? 8.377 9.162 -0.748 1.00 56.00 72 ALA A O 1
ATOM 564 N N . ALA A 1 73 ? 10.424 9.779 -1.441 1.00 56.69 73 ALA A N 1
ATOM 565 C CA . ALA A 1 73 ? 10.953 10.065 -0.108 1.00 56.69 73 ALA A CA 1
ATOM 566 C C . ALA A 1 73 ? 10.250 11.257 0.571 1.00 56.69 73 ALA A C 1
ATOM 568 O O . ALA A 1 73 ? 10.077 11.256 1.789 1.00 56.69 73 ALA A O 1
ATOM 569 N N . GLU A 1 74 ? 9.810 12.252 -0.204 1.00 58.28 74 GLU A N 1
ATOM 570 C CA . GLU A 1 74 ? 9.080 13.417 0.314 1.00 58.28 74 GLU A CA 1
ATOM 571 C C . GLU A 1 74 ? 7.672 13.042 0.795 1.00 58.28 74 GLU A C 1
ATOM 573 O O . GLU A 1 74 ? 7.277 13.406 1.899 1.00 58.28 74 GLU A O 1
ATOM 578 N N . LEU A 1 75 ? 6.949 12.219 0.026 1.00 55.56 75 LEU A N 1
ATOM 579 C CA . LE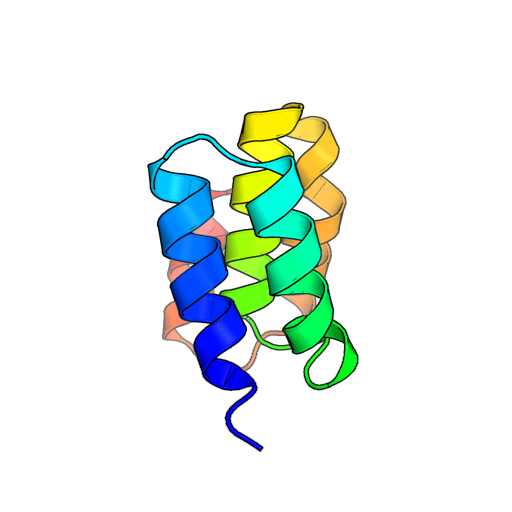U A 1 75 ? 5.626 11.720 0.418 1.00 55.56 75 LEU A CA 1
ATOM 580 C C . LEU A 1 75 ? 5.682 10.824 1.664 1.00 55.56 75 LEU A C 1
ATOM 582 O O . LEU A 1 75 ? 4.785 10.881 2.500 1.00 55.56 75 LEU A O 1
ATOM 586 N N . LEU A 1 76 ? 6.746 10.031 1.822 1.00 56.56 76 LEU A N 1
ATOM 587 C CA . LEU A 1 76 ? 6.952 9.184 2.999 1.00 56.56 76 LEU A CA 1
ATOM 588 C C . LEU A 1 76 ? 7.193 9.982 4.289 1.00 56.56 76 LEU A C 1
ATOM 590 O O . LEU A 1 76 ? 6.732 9.560 5.348 1.00 56.56 76 LEU A O 1
ATOM 594 N N . ARG A 1 77 ? 7.866 11.140 4.216 1.00 58.81 77 ARG A N 1
ATOM 595 C CA . ARG A 1 77 ? 8.092 12.031 5.371 1.00 58.81 77 ARG A CA 1
ATOM 596 C C . ARG A 1 77 ? 6.811 12.630 5.949 1.00 58.81 77 ARG A C 1
ATOM 598 O O . ARG A 1 77 ? 6.832 13.087 7.084 1.00 58.81 77 ARG A O 1
ATOM 605 N N . HIS A 1 78 ? 5.720 12.655 5.190 1.00 59.16 78 HIS A N 1
ATOM 606 C CA . HIS A 1 78 ? 4.434 13.170 5.665 1.00 59.16 78 HIS A CA 1
ATOM 607 C C . HIS A 1 78 ? 3.616 12.133 6.453 1.00 59.16 78 HIS A C 1
ATOM 609 O O . HIS A 1 78 ? 2.563 12.477 6.982 1.00 59.16 78 HIS A O 1
ATOM 615 N N . ASN A 1 79 ? 4.094 10.884 6.539 1.00 50.72 79 ASN A N 1
ATOM 616 C CA . ASN A 1 79 ? 3.409 9.778 7.216 1.00 50.72 79 ASN A CA 1
ATOM 617 C C . ASN A 1 79 ? 4.008 9.424 8.596 1.00 50.72 79 ASN A C 1
ATOM 619 O O . ASN A 1 79 ? 3.563 8.450 9.204 1.00 50.72 79 ASN A O 1
ATOM 623 N N . THR A 1 80 ? 5.020 10.166 9.064 1.00 47.56 80 THR A N 1
ATOM 624 C CA . THR A 1 80 ? 5.622 10.059 10.412 1.00 47.56 80 THR A CA 1
ATOM 625 C C . THR A 1 80 ? 5.131 11.151 11.340 1.00 47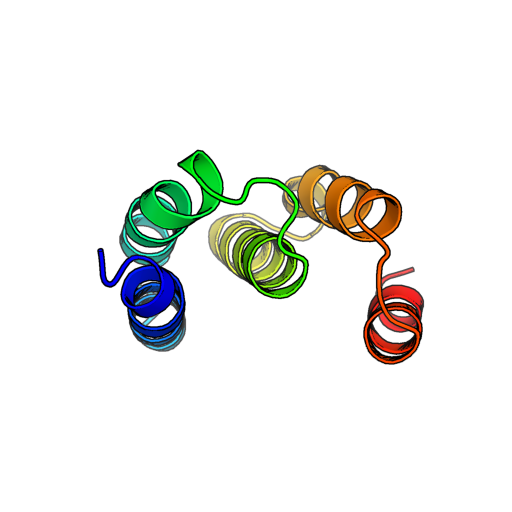.56 80 THR A C 1
ATOM 627 O O . THR A 1 80 ? 5.080 12.309 10.866 1.00 47.56 80 THR A O 1
#

pLDDT: mean 84.42, std 14.79, range [47.56, 98.19]

Radius of gyration: 12.11 Å; chains: 1; bounding box: 30×24×33 Å

Sequence (80 aa):
NMIALNVYMAMCYYKMDYFDVAQEVLAVYLRSFPDSPAALNLKACITFKTYNGKAALPEVEALQKATLYPAAAELLRHNT

Secondary structure (DSSP, 8-state):
--TTHHHHHHHHHHHTT-HHHHHHHHHHHHTT-TT-HHHHHHHHHHHHHHT-TTTTHHHHHHHHHT---HHHHHHHHTT-

InterPro domains:
  IPR011990 Tetratricopeptide-like helical domain superfamily [SSF48452] (5-52)
  IPR030511 Tetratricopeptide repeat protein 26 [PTHR14781] (1-79)

Foldseek 3Di:
DVLVVLLVVLVVCVVVVVLVSSLVSLVSSCVVVVLPLSSLVSNLSSQCSVPHNVRSVVSLVSSVVSDDDPVSVVVSVVSD

Organism: NCBI:txid51022